Protein AF-A0A2R7KC62-F1 (afdb_monomer_lite)

Structure (mmCIF, N/CA/C/O backbone):
data_AF-A0A2R7KC62-F1
#
_entry.id   AF-A0A2R7KC62-F1
#
loop_
_atom_site.group_PDB
_atom_site.id
_atom_site.type_symbol
_atom_site.label_atom_id
_atom_site.label_alt_id
_atom_site.label_comp_id
_atom_site.label_asym_id
_atom_site.label_entity_id
_atom_site.label_seq_id
_atom_site.pdbx_PDB_ins_code
_atom_site.Cartn_x
_atom_site.Cartn_y
_atom_site.Cartn_z
_atom_site.occupancy
_atom_site.B_iso_or_equiv
_atom_site.auth_seq_id
_atom_site.auth_comp_id
_atom_site.auth_asym_id
_atom_site.auth_atom_id
_atom_site.pdbx_PDB_model_num
ATOM 1 N N . MET A 1 1 ? 16.554 20.434 -36.728 1.00 60.53 1 MET A N 1
ATOM 2 C CA . MET A 1 1 ? 16.253 19.115 -37.327 1.00 60.53 1 MET A CA 1
ATOM 3 C C . MET A 1 1 ? 16.672 18.055 -36.329 1.00 60.53 1 MET A C 1
ATOM 5 O O . MET A 1 1 ? 17.798 18.133 -35.862 1.00 60.53 1 MET A O 1
ATOM 9 N N . VAL A 1 2 ? 15.779 17.131 -35.969 1.00 74.12 2 VAL A N 1
ATOM 10 C CA . VAL A 1 2 ? 16.122 15.954 -35.149 1.00 74.12 2 VAL A CA 1
ATOM 11 C C . VAL A 1 2 ? 16.921 15.000 -36.034 1.00 74.12 2 VAL A C 1
ATOM 13 O O . VAL A 1 2 ? 16.510 14.751 -37.171 1.00 74.12 2 VAL A O 1
ATOM 16 N N . SER A 1 3 ? 18.079 14.525 -35.574 1.00 91.00 3 SER A N 1
ATOM 17 C CA . SER A 1 3 ? 18.859 13.572 -36.364 1.00 91.00 3 SER A CA 1
ATOM 18 C C . SER A 1 3 ? 18.179 12.198 -36.366 1.00 91.00 3 SER A C 1
ATOM 20 O O . SER A 1 3 ? 17.388 11.870 -35.480 1.00 91.00 3 SER A O 1
ATOM 22 N N . LYS A 1 4 ? 18.490 11.353 -37.358 1.00 90.81 4 LYS A N 1
ATOM 23 C CA . LYS A 1 4 ? 18.003 9.961 -37.369 1.00 90.81 4 LYS A CA 1
ATOM 24 C C . LYS A 1 4 ? 18.427 9.198 -36.107 1.00 90.81 4 LYS A C 1
ATOM 26 O O . LYS A 1 4 ? 17.669 8.352 -35.646 1.00 90.81 4 LYS A O 1
ATOM 31 N N . GLN A 1 5 ? 19.599 9.523 -35.559 1.00 91.94 5 GLN A N 1
ATOM 32 C CA . GLN A 1 5 ? 20.114 8.915 -34.336 1.00 91.94 5 GLN A CA 1
ATOM 33 C C . GLN A 1 5 ? 19.285 9.328 -33.116 1.00 91.94 5 GLN A C 1
ATOM 35 O O . GLN A 1 5 ? 18.813 8.464 -32.388 1.00 91.94 5 GLN A O 1
ATOM 40 N N . ASP A 1 6 ? 19.011 10.626 -32.955 1.00 91.69 6 ASP A N 1
ATOM 41 C CA . ASP A 1 6 ? 18.199 11.129 -31.837 1.00 91.69 6 ASP A CA 1
ATOM 42 C C . ASP A 1 6 ? 16.791 10.512 -31.835 1.00 91.69 6 ASP A C 1
ATOM 44 O O . ASP A 1 6 ? 16.238 10.188 -30.782 1.00 91.69 6 ASP A O 1
ATOM 48 N N . LEU A 1 7 ? 16.215 10.328 -33.030 1.00 92.69 7 LEU A N 1
ATOM 49 C CA . LEU A 1 7 ? 14.917 9.680 -33.194 1.00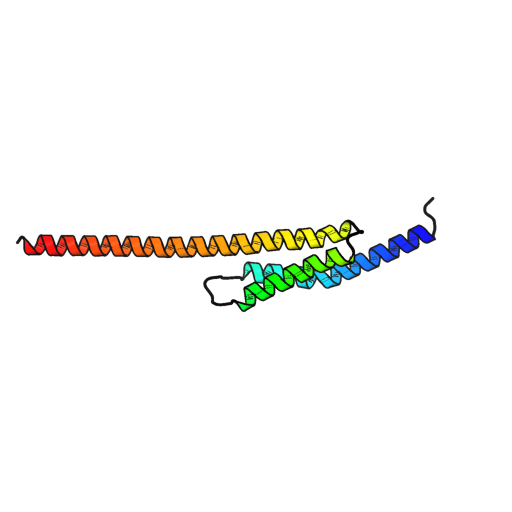 92.69 7 LEU A CA 1
ATOM 50 C C . LEU A 1 7 ? 14.971 8.194 -32.812 1.00 92.69 7 LEU A C 1
ATOM 52 O O . LEU A 1 7 ? 14.074 7.716 -32.118 1.00 92.69 7 LEU A O 1
ATOM 56 N N . ALA A 1 8 ? 16.013 7.470 -33.229 1.00 94.00 8 ALA A N 1
ATOM 57 C CA . ALA A 1 8 ? 16.204 6.067 -32.861 1.00 94.00 8 ALA A CA 1
ATOM 58 C C . ALA A 1 8 ? 16.361 5.899 -31.338 1.00 94.00 8 ALA A C 1
ATOM 60 O O . ALA A 1 8 ? 15.697 5.051 -30.738 1.00 94.00 8 ALA A O 1
ATOM 61 N N . ASP A 1 9 ? 17.145 6.768 -30.697 1.00 93.19 9 ASP A N 1
ATOM 62 C CA . ASP A 1 9 ? 17.352 6.757 -29.246 1.00 93.19 9 ASP A CA 1
ATOM 63 C C . ASP A 1 9 ? 16.061 7.097 -28.483 1.00 93.19 9 ASP A C 1
ATOM 65 O O . ASP A 1 9 ? 15.791 6.566 -27.402 1.00 93.19 9 ASP A O 1
ATOM 69 N N . GLN A 1 10 ? 15.227 7.992 -29.019 1.00 91.94 10 GLN A N 1
ATOM 70 C CA . GLN A 1 10 ? 13.914 8.284 -28.445 1.00 91.94 10 GLN A CA 1
ATOM 71 C C . GLN A 1 10 ? 12.954 7.093 -28.572 1.00 91.94 10 GLN A C 1
ATOM 73 O O . GLN A 1 10 ? 12.275 6.762 -27.599 1.00 91.94 10 GLN A O 1
ATOM 78 N N . LEU A 1 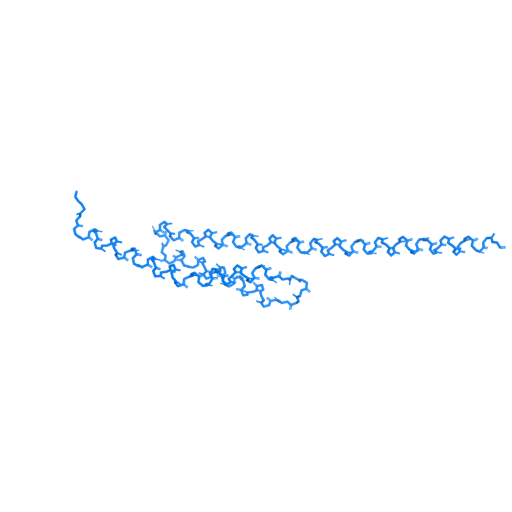11 ? 12.913 6.432 -29.732 1.00 94.56 11 LEU A N 1
ATOM 79 C CA . LEU A 1 11 ? 12.080 5.245 -29.946 1.00 94.56 11 LEU A CA 1
ATOM 80 C C . LEU A 1 11 ? 12.483 4.101 -29.010 1.00 94.56 11 LEU A C 1
ATOM 82 O O . LEU A 1 11 ? 11.614 3.513 -28.370 1.00 94.56 11 LEU A O 1
ATOM 86 N N . SER A 1 12 ? 13.786 3.850 -28.852 1.00 95.12 12 SER A N 1
ATOM 87 C CA . SER A 1 12 ? 14.291 2.842 -27.913 1.00 95.12 12 SER A CA 1
ATOM 88 C C . SER A 1 12 ? 13.884 3.157 -26.472 1.00 95.12 12 SER A C 1
ATOM 90 O O . SER A 1 12 ? 13.351 2.296 -25.780 1.00 95.12 12 SER A O 1
ATOM 92 N N . ARG A 1 13 ? 14.051 4.408 -26.021 1.00 93.19 13 ARG A N 1
ATOM 93 C CA . ARG A 1 13 ? 13.640 4.818 -24.665 1.00 93.19 13 ARG A CA 1
ATOM 94 C C . ARG A 1 13 ? 12.133 4.714 -24.438 1.00 93.19 13 ARG A C 1
ATOM 96 O O . ARG A 1 13 ? 11.702 4.523 -23.301 1.00 93.19 13 ARG A O 1
ATOM 103 N N . ASN A 1 14 ? 11.318 4.906 -25.473 1.00 94.12 14 ASN A N 1
ATOM 104 C CA . ASN A 1 14 ? 9.872 4.717 -25.375 1.00 94.12 14 ASN A CA 1
ATOM 105 C C . ASN A 1 14 ? 9.518 3.237 -25.235 1.00 94.12 14 ASN A C 1
ATOM 107 O O . ASN A 1 14 ? 8.756 2.902 -24.332 1.00 94.12 14 ASN A O 1
ATOM 111 N N . ALA A 1 15 ? 10.129 2.371 -26.046 1.00 96.19 15 ALA A N 1
ATOM 112 C CA . ALA A 1 15 ? 9.921 0.928 -25.974 1.00 96.19 15 ALA A CA 1
ATOM 113 C C . ALA A 1 15 ? 10.295 0.360 -24.592 1.00 96.19 15 ALA A C 1
ATOM 115 O O . ALA A 1 15 ? 9.481 -0.332 -23.983 1.00 96.19 15 ALA A O 1
ATOM 116 N N . ASP A 1 16 ? 11.456 0.741 -24.046 1.00 94.81 16 ASP A N 1
ATOM 117 C CA . ASP A 1 16 ? 11.897 0.335 -22.700 1.00 94.81 16 ASP A CA 1
ATOM 118 C C . ASP A 1 16 ? 10.891 0.745 -21.606 1.00 94.81 16 ASP A C 1
ATOM 120 O O . ASP A 1 16 ? 10.641 0.017 -20.639 1.00 94.81 16 ASP A O 1
ATOM 124 N N . PHE A 1 17 ? 10.322 1.950 -21.726 1.00 95.19 17 PHE A N 1
ATOM 125 C CA . PHE A 1 17 ? 9.337 2.448 -20.769 1.00 95.19 17 PHE A CA 1
ATOM 126 C C . PHE A 1 17 ? 8.004 1.704 -20.885 1.00 95.19 17 PHE A C 1
ATOM 128 O O . PHE A 1 17 ? 7.438 1.317 -19.864 1.00 95.19 17 PHE A O 1
ATOM 135 N N . GLU A 1 18 ? 7.515 1.469 -22.103 1.00 95.88 18 GLU A N 1
ATOM 136 C CA . GLU A 1 18 ? 6.287 0.705 -22.349 1.00 95.88 18 GLU A CA 1
ATOM 137 C C . GLU A 1 18 ? 6.400 -0.736 -21.841 1.00 95.88 18 GLU A C 1
ATOM 139 O O . GLU A 1 18 ? 5.474 -1.245 -21.205 1.00 95.88 18 GLU A O 1
ATOM 144 N N . GLU A 1 19 ? 7.554 -1.369 -22.049 1.00 96.25 19 GLU A N 1
ATOM 145 C CA . GLU A 1 19 ? 7.878 -2.676 -21.483 1.00 96.25 19 GLU A CA 1
ATOM 146 C C . GLU A 1 19 ? 7.851 -2.651 -19.953 1.00 96.25 19 GLU A C 1
ATOM 148 O O . GLU A 1 19 ? 7.147 -3.451 -19.337 1.00 96.25 19 GLU A O 1
ATOM 153 N N . THR A 1 20 ? 8.508 -1.671 -19.329 1.00 95.50 20 THR A N 1
ATOM 154 C CA . THR A 1 20 ? 8.477 -1.549 -17.865 1.00 95.50 20 THR A CA 1
ATOM 155 C C . THR A 1 20 ? 7.051 -1.359 -17.343 1.00 95.50 20 THR A C 1
ATOM 157 O O . THR A 1 20 ? 6.675 -1.957 -16.335 1.00 95.50 20 THR A O 1
ATOM 160 N N . ILE A 1 21 ? 6.228 -0.543 -18.009 1.00 95.19 21 ILE A N 1
ATOM 161 C CA . ILE A 1 21 ? 4.826 -0.339 -17.623 1.00 95.19 21 ILE A CA 1
ATOM 162 C C . ILE A 1 21 ? 4.047 -1.652 -17.700 1.00 95.19 21 ILE A C 1
ATOM 164 O O . ILE A 1 21 ? 3.320 -1.984 -16.761 1.00 95.19 21 ILE A O 1
ATOM 168 N N . ARG A 1 22 ? 4.209 -2.407 -18.789 1.00 96.62 22 ARG A N 1
ATOM 169 C CA . ARG A 1 22 ? 3.567 -3.712 -18.974 1.00 96.62 22 ARG A CA 1
ATOM 170 C C . ARG A 1 22 ? 3.949 -4.688 -17.860 1.00 96.62 22 ARG A C 1
ATOM 172 O O . ARG A 1 22 ? 3.065 -5.353 -17.325 1.00 96.62 22 ARG A O 1
ATOM 179 N N . ASP A 1 23 ? 5.219 -4.716 -17.473 1.00 94.75 23 ASP A N 1
ATOM 180 C CA . ASP A 1 23 ? 5.735 -5.644 -16.464 1.00 94.75 23 ASP A CA 1
ATOM 181 C C . ASP A 1 23 ? 5.340 -5.247 -15.034 1.00 94.75 23 ASP A C 1
ATOM 183 O O . ASP A 1 23 ? 5.086 -6.102 -14.185 1.00 94.75 23 ASP A O 1
ATOM 187 N N . GLN A 1 24 ? 5.270 -3.946 -14.742 1.00 95.25 24 GLN A N 1
ATOM 188 C CA . GLN A 1 24 ? 4.955 -3.446 -13.400 1.00 95.25 24 GLN A CA 1
ATOM 189 C C . GLN A 1 24 ? 3.454 -3.336 -13.124 1.00 95.25 24 GLN A C 1
ATOM 191 O O . GLN A 1 24 ? 3.042 -3.419 -11.965 1.00 95.25 24 GLN A O 1
ATOM 196 N N . ARG A 1 25 ? 2.617 -3.173 -14.157 1.00 95.50 25 ARG A N 1
ATOM 197 C CA . ARG A 1 25 ? 1.164 -3.001 -14.001 1.00 95.50 25 ARG A CA 1
ATOM 198 C C . ARG A 1 25 ? 0.502 -4.113 -13.165 1.00 95.50 25 ARG A C 1
ATOM 200 O O . ARG A 1 25 ? -0.241 -3.757 -12.251 1.00 95.50 25 ARG A O 1
ATOM 207 N N . PRO A 1 26 ? 0.785 -5.417 -13.370 1.00 96.81 26 PRO A N 1
ATOM 208 C CA . PRO A 1 26 ? 0.210 -6.474 -12.536 1.00 96.81 26 PRO A CA 1
ATOM 209 C C . PRO A 1 26 ? 0.548 -6.327 -11.049 1.00 96.81 26 PRO A C 1
ATOM 211 O O . PRO A 1 26 ? -0.318 -6.549 -10.205 1.00 96.81 26 PRO A O 1
ATOM 214 N N . THR A 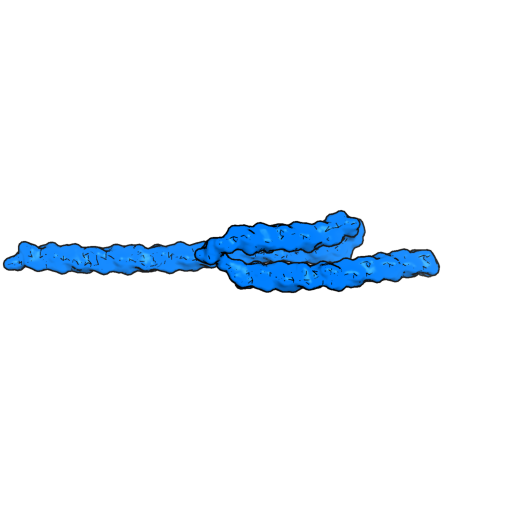1 27 ? 1.784 -5.929 -10.729 1.00 96.44 27 THR A N 1
ATOM 215 C CA . THR A 1 27 ? 2.240 -5.693 -9.350 1.00 96.44 27 THR A CA 1
ATOM 216 C C . THR A 1 27 ? 1.517 -4.505 -8.725 1.00 96.44 27 THR A C 1
ATOM 218 O O . THR A 1 27 ? 1.098 -4.580 -7.574 1.00 96.44 27 THR A O 1
ATOM 221 N N . ILE A 1 28 ? 1.323 -3.418 -9.475 1.00 96.88 28 ILE A N 1
ATOM 222 C CA . ILE A 1 28 ? 0.566 -2.245 -9.015 1.00 96.88 28 ILE A CA 1
ATOM 223 C C . ILE A 1 28 ? -0.885 -2.647 -8.699 1.00 96.88 28 ILE A C 1
ATOM 225 O O . ILE A 1 28 ? -1.362 -2.430 -7.583 1.00 96.88 28 ILE A O 1
ATOM 229 N N . ASP A 1 29 ? -1.562 -3.315 -9.636 1.00 97.00 29 ASP A N 1
ATOM 230 C CA . ASP A 1 29 ? -2.964 -3.716 -9.479 1.00 97.00 29 ASP A CA 1
ATOM 231 C C . ASP A 1 29 ? -3.164 -4.716 -8.327 1.00 97.00 29 ASP A C 1
ATOM 233 O O . ASP A 1 29 ? -4.154 -4.647 -7.587 1.00 97.00 29 ASP A O 1
ATOM 237 N N . SER A 1 30 ? -2.242 -5.669 -8.165 1.00 96.50 30 SER A N 1
ATOM 238 C CA . SER A 1 30 ? -2.305 -6.660 -7.089 1.00 96.50 30 SER A CA 1
ATOM 239 C C . SER A 1 30 ? -2.020 -6.035 -5.722 1.00 96.50 30 SER A C 1
ATOM 241 O O . SER A 1 30 ? -2.763 -6.316 -4.779 1.00 96.50 30 SER A O 1
ATOM 243 N N . THR A 1 31 ? -1.042 -5.127 -5.629 1.00 97.12 31 THR A N 1
ATOM 244 C CA . THR A 1 31 ? -0.715 -4.390 -4.395 1.00 97.12 31 THR A CA 1
ATOM 245 C C . THR A 1 31 ? -1.922 -3.597 -3.905 1.00 97.12 31 THR A C 1
ATOM 247 O O . THR A 1 31 ? -2.293 -3.691 -2.735 1.00 97.12 31 THR A O 1
ATOM 250 N N . TYR A 1 32 ? -2.607 -2.881 -4.803 1.00 97.31 32 TYR A N 1
ATOM 251 C CA . TYR A 1 32 ? -3.838 -2.171 -4.454 1.00 97.31 32 TYR A CA 1
ATOM 252 C C . TYR A 1 32 ? -4.903 -3.120 -3.886 1.00 97.31 32 TYR A C 1
ATOM 254 O O . TYR A 1 32 ? -5.468 -2.869 -2.821 1.00 97.31 32 TYR A O 1
ATOM 262 N N . LYS A 1 33 ? -5.153 -4.256 -4.552 1.00 95.56 33 LYS A N 1
ATOM 263 C CA . LYS A 1 33 ? -6.129 -5.253 -4.078 1.00 95.56 33 LYS A CA 1
ATOM 264 C C . LYS A 1 33 ? -5.758 -5.822 -2.707 1.00 95.56 33 LYS A C 1
ATOM 266 O O . LYS A 1 33 ? -6.653 -6.023 -1.885 1.00 95.56 33 LYS A O 1
ATOM 271 N N . GLN A 1 34 ? -4.474 -6.072 -2.453 1.00 93.62 34 GLN A N 1
ATOM 272 C CA . GLN A 1 34 ? -3.983 -6.534 -1.153 1.00 93.62 34 GLN A CA 1
ATOM 273 C C . GLN A 1 34 ? -4.229 -5.486 -0.063 1.00 93.62 34 GLN A C 1
ATOM 275 O O . GLN A 1 34 ? -4.818 -5.817 0.963 1.00 93.62 34 GLN A O 1
ATOM 280 N N . ILE A 1 35 ? -3.892 -4.216 -0.312 1.00 95.19 35 ILE A N 1
ATOM 281 C CA . ILE A 1 35 ? -4.143 -3.104 0.622 1.00 95.19 35 ILE A CA 1
ATOM 282 C C . ILE A 1 35 ? -5.639 -2.953 0.926 1.00 95.19 35 ILE A C 1
ATOM 284 O O . ILE A 1 35 ? -6.044 -2.764 2.076 1.00 95.19 35 ILE A O 1
ATOM 288 N N . MET A 1 36 ? -6.495 -3.073 -0.088 1.00 93.62 36 MET A N 1
ATOM 289 C CA . MET A 1 36 ? -7.941 -2.959 0.109 1.00 93.62 36 MET A CA 1
ATOM 290 C C . MET A 1 36 ? -8.509 -4.103 0.954 1.00 93.62 36 MET A C 1
ATOM 292 O O . MET A 1 36 ? -9.424 -3.874 1.749 1.00 93.62 36 MET A O 1
ATOM 296 N N . ARG A 1 37 ? -7.950 -5.309 0.829 1.00 89.31 37 ARG A N 1
ATOM 297 C CA . ARG A 1 37 ? -8.351 -6.496 1.600 1.00 89.31 37 ARG A CA 1
ATOM 298 C C . ARG A 1 37 ? -7.675 -6.600 2.965 1.00 89.31 37 ARG A C 1
ATOM 300 O O . ARG A 1 37 ? -8.130 -7.394 3.782 1.00 89.31 37 ARG A O 1
ATOM 307 N N . PHE A 1 38 ? -6.629 -5.816 3.216 1.00 88.62 38 PHE A 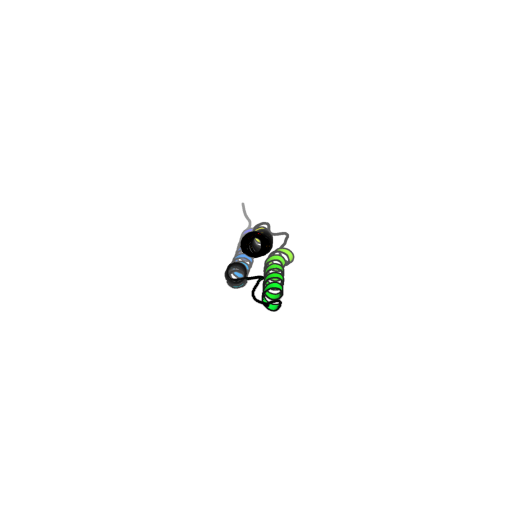N 1
ATOM 308 C CA . PHE A 1 38 ? -5.876 -5.857 4.462 1.00 88.62 38 PHE A CA 1
ATOM 309 C C . PHE A 1 38 ? -6.784 -5.603 5.668 1.00 88.62 38 PHE A C 1
ATOM 311 O O . PHE A 1 38 ? -7.560 -4.641 5.699 1.00 88.62 38 PHE A O 1
ATOM 318 N N . ASP A 1 39 ? -6.685 -6.475 6.667 1.00 83.94 39 ASP A N 1
ATOM 319 C CA . ASP A 1 39 ? -7.385 -6.369 7.938 1.00 83.94 39 ASP A CA 1
ATOM 320 C C . ASP A 1 39 ? -6.401 -6.610 9.089 1.00 83.94 39 ASP A C 1
ATOM 322 O O . ASP A 1 39 ? -5.891 -7.723 9.196 1.00 83.94 39 ASP A O 1
ATOM 326 N N . PRO A 1 40 ? -6.120 -5.603 9.938 1.00 79.25 40 PRO A N 1
ATOM 327 C CA . PRO A 1 40 ? -5.201 -5.763 11.057 1.00 79.25 40 PRO A CA 1
ATOM 328 C C . PRO A 1 40 ? -5.778 -6.631 12.185 1.00 79.25 40 PRO A C 1
ATOM 330 O O . PRO A 1 40 ? -5.016 -7.120 13.013 1.00 79.25 40 PRO A O 1
ATOM 333 N N . GLY A 1 41 ? -7.102 -6.829 12.235 1.00 74.19 41 GLY A N 1
ATOM 334 C CA . GLY A 1 41 ? -7.757 -7.695 13.218 1.00 74.19 41 GLY A CA 1
ATOM 335 C C . GLY A 1 41 ? -7.648 -9.183 12.878 1.00 74.19 41 GLY A C 1
ATOM 336 O O . GLY A 1 41 ? -7.791 -10.031 13.757 1.00 74.19 41 GLY A O 1
ATOM 337 N N . VAL A 1 42 ? -7.360 -9.513 11.615 1.00 73.12 42 VAL A N 1
ATOM 338 C CA . VAL A 1 42 ? -7.025 -10.872 11.187 1.00 73.12 42 VAL A CA 1
ATOM 339 C C . VAL A 1 42 ? -5.508 -11.004 11.258 1.00 73.12 42 VAL A C 1
ATOM 341 O O . VAL A 1 42 ? -4.788 -10.198 10.679 1.00 73.12 42 VAL A O 1
ATOM 344 N N . GLN A 1 43 ? -5.013 -12.003 11.987 1.00 59.81 43 GLN A N 1
ATOM 345 C CA . GLN A 1 43 ? -3.597 -12.205 12.314 1.00 59.81 43 GLN A CA 1
ATOM 346 C C . GLN A 1 43 ? -2.757 -12.600 11.080 1.00 59.81 43 GLN A C 1
ATOM 348 O O . GLN A 1 43 ? -2.234 -13.705 10.975 1.00 59.81 43 GLN A O 1
ATOM 353 N N . ALA A 1 44 ? -2.640 -11.694 10.114 1.00 64.62 44 ALA A N 1
ATOM 354 C CA . ALA A 1 44 ? -2.006 -11.913 8.827 1.00 64.62 44 ALA A CA 1
ATOM 355 C C . ALA A 1 44 ? -0.734 -11.065 8.713 1.00 64.62 44 ALA A C 1
ATOM 357 O O . ALA A 1 44 ? -0.596 -10.234 7.817 1.00 64.62 44 ALA A O 1
ATOM 358 N N . VAL A 1 45 ? 0.216 -11.298 9.625 1.00 70.12 45 VAL A N 1
ATOM 359 C CA . VAL A 1 45 ? 1.548 -10.656 9.627 1.00 70.12 45 VAL A CA 1
ATOM 360 C C . VAL A 1 45 ? 2.237 -10.793 8.258 1.00 70.12 45 VAL A C 1
ATOM 362 O O . VAL A 1 45 ? 2.918 -9.876 7.802 1.00 70.12 45 VAL A O 1
ATOM 365 N N . PHE A 1 46 ? 1.988 -11.904 7.556 1.00 79.94 46 PHE A N 1
ATOM 366 C CA . PHE A 1 46 ? 2.484 -12.153 6.201 1.00 79.94 46 PHE A CA 1
ATOM 367 C C . PHE A 1 46 ? 1.952 -11.149 5.167 1.00 79.94 46 PHE A C 1
ATOM 369 O O . PHE A 1 46 ? 2.727 -10.667 4.349 1.00 79.94 46 PHE A O 1
ATOM 376 N N . LEU A 1 47 ? 0.677 -10.746 5.249 1.00 84.94 47 LEU A N 1
ATOM 377 C CA . LEU A 1 47 ? 0.085 -9.807 4.288 1.00 84.94 47 LEU A CA 1
ATOM 378 C C . LEU A 1 47 ? 0.684 -8.404 4.404 1.00 84.94 47 LEU A C 1
ATOM 380 O O . LEU A 1 47 ? 0.875 -7.736 3.392 1.00 84.94 47 LEU A O 1
ATOM 384 N N . GLU A 1 48 ? 1.009 -7.951 5.618 1.00 89.50 48 GLU A N 1
ATOM 385 C CA . GLU A 1 48 ? 1.705 -6.671 5.798 1.00 89.50 48 GLU A CA 1
ATOM 386 C C . GLU A 1 48 ? 3.107 -6.717 5.181 1.00 89.50 48 GLU A C 1
ATOM 388 O O . GLU A 1 48 ? 3.515 -5.771 4.501 1.00 89.50 48 GLU A O 1
ATOM 393 N N . SER A 1 49 ? 3.838 -7.818 5.381 1.00 91.12 49 SER A N 1
ATOM 394 C CA . SER A 1 49 ? 5.155 -7.976 4.766 1.00 91.12 49 SER A CA 1
ATOM 395 C C . SER A 1 49 ? 5.067 -8.029 3.240 1.00 91.12 49 SER A C 1
ATOM 397 O O . SER A 1 49 ? 5.875 -7.387 2.571 1.00 91.12 49 SER A O 1
ATOM 399 N N . ASP A 1 50 ? 4.087 -8.742 2.686 1.00 92.25 50 ASP A N 1
ATOM 400 C CA . ASP A 1 50 ? 3.879 -8.861 1.240 1.00 92.25 50 ASP A CA 1
ATOM 401 C C . ASP A 1 50 ? 3.546 -7.513 0.594 1.00 92.25 50 ASP A C 1
ATOM 403 O O . ASP A 1 50 ? 4.100 -7.169 -0.455 1.00 92.25 50 ASP A O 1
ATOM 407 N N . ILE A 1 51 ? 2.698 -6.711 1.246 1.00 94.88 51 ILE A N 1
ATOM 408 C CA . ILE A 1 51 ? 2.387 -5.349 0.800 1.00 94.88 51 ILE A CA 1
ATOM 409 C C . ILE A 1 51 ? 3.662 -4.501 0.799 1.00 94.88 51 ILE A C 1
ATOM 411 O O . ILE A 1 51 ? 3.980 -3.883 -0.217 1.00 94.88 51 ILE A O 1
ATOM 415 N N . LYS A 1 52 ? 4.441 -4.504 1.889 1.00 94.94 52 LYS A N 1
ATOM 416 C CA . LYS A 1 52 ? 5.698 -3.734 1.976 1.00 94.94 52 LYS A CA 1
ATOM 417 C C . LYS A 1 52 ? 6.712 -4.154 0.912 1.00 94.94 52 LYS A C 1
ATOM 419 O O . LYS A 1 52 ? 7.333 -3.292 0.287 1.00 94.94 52 LYS A O 1
ATOM 424 N N . ASN A 1 53 ? 6.843 -5.455 0.662 1.00 95.81 53 ASN A N 1
ATOM 425 C CA . ASN A 1 53 ? 7.712 -5.987 -0.386 1.00 95.81 53 ASN A CA 1
ATOM 426 C C . ASN A 1 53 ? 7.255 -5.522 -1.777 1.00 95.81 53 ASN A C 1
ATOM 428 O O . ASN A 1 53 ? 8.073 -5.071 -2.582 1.00 95.81 53 ASN A O 1
ATOM 432 N N . SER A 1 54 ? 5.948 -5.557 -2.041 1.00 96.38 54 SER A N 1
ATOM 433 C CA . SER A 1 54 ? 5.377 -5.116 -3.318 1.00 96.38 54 SER A CA 1
ATOM 434 C C . SER A 1 54 ? 5.554 -3.609 -3.537 1.00 96.38 54 SER A C 1
ATOM 436 O O . SER A 1 54 ? 5.976 -3.189 -4.614 1.00 96.38 54 SER A O 1
ATOM 438 N N . LEU A 1 55 ? 5.360 -2.788 -2.497 1.00 97.19 55 LEU A N 1
ATOM 439 C CA . LEU A 1 55 ? 5.651 -1.348 -2.528 1.00 97.19 55 LEU A CA 1
ATOM 440 C C . LEU A 1 55 ? 7.128 -1.060 -2.825 1.00 97.19 55 LEU A C 1
ATOM 442 O O . LEU A 1 55 ? 7.433 -0.142 -3.593 1.00 97.19 55 LEU A O 1
ATOM 446 N N . GLY A 1 56 ? 8.034 -1.852 -2.242 1.00 96.62 56 GLY A N 1
ATOM 447 C CA . GLY A 1 56 ? 9.468 -1.797 -2.518 1.00 96.62 56 GLY A CA 1
ATOM 448 C C . GLY A 1 56 ? 9.792 -2.137 -3.973 1.00 96.62 56 GLY A C 1
ATOM 449 O O . GLY A 1 56 ? 10.558 -1.416 -4.610 1.00 96.62 56 GLY A O 1
ATOM 450 N N . SER A 1 57 ? 9.157 -3.175 -4.522 1.00 95.50 57 SER A N 1
ATOM 451 C CA . SER A 1 57 ? 9.297 -3.572 -5.930 1.00 95.50 57 SER A CA 1
ATOM 452 C C . SER A 1 57 ? 8.845 -2.464 -6.889 1.00 95.50 57 SER A C 1
ATOM 454 O O . SER A 1 57 ? 9.601 -2.072 -7.780 1.00 95.50 57 SER A O 1
ATOM 456 N N . ILE A 1 58 ? 7.671 -1.867 -6.641 1.00 96.19 58 ILE A N 1
ATOM 457 C CA . ILE A 1 58 ? 7.154 -0.738 -7.431 1.00 96.19 58 ILE A CA 1
ATOM 458 C C . ILE A 1 58 ? 8.140 0.439 -7.374 1.00 96.19 58 ILE A C 1
ATOM 460 O O . ILE A 1 58 ? 8.515 0.995 -8.404 1.00 96.19 58 ILE A O 1
ATOM 464 N N . LYS A 1 59 ? 8.643 0.796 -6.185 1.00 96.38 59 LYS A N 1
ATOM 465 C CA . LYS A 1 59 ? 9.638 1.872 -6.034 1.00 96.38 59 LYS A CA 1
ATOM 466 C C . LYS A 1 59 ? 10.953 1.565 -6.759 1.00 96.38 59 LYS A C 1
ATOM 468 O O . LYS A 1 59 ? 11.572 2.475 -7.314 1.00 96.38 59 LYS A O 1
ATOM 473 N N . ALA A 1 60 ? 11.382 0.305 -6.777 1.00 95.00 60 ALA A N 1
ATOM 474 C CA . ALA A 1 60 ? 12.610 -0.115 -7.444 1.00 95.00 60 ALA A CA 1
ATOM 475 C C . ALA A 1 60 ? 12.546 0.078 -8.970 1.00 95.00 60 ALA A C 1
ATOM 477 O O . ALA A 1 60 ? 13.575 0.373 -9.581 1.00 95.00 60 ALA A O 1
ATOM 478 N N . ALA A 1 61 ? 11.356 -0.007 -9.581 1.00 92.44 61 ALA A N 1
ATOM 479 C CA . ALA A 1 61 ? 11.171 0.298 -11.002 1.00 92.44 61 ALA A CA 1
ATOM 480 C C . ALA A 1 61 ? 11.602 1.736 -11.343 1.00 92.44 61 ALA A C 1
ATOM 482 O O . ALA A 1 61 ? 12.252 1.953 -12.363 1.00 92.44 61 ALA A O 1
ATOM 483 N N . TYR A 1 62 ? 11.344 2.704 -10.453 1.00 91.88 62 TYR A N 1
ATOM 484 C CA . TYR A 1 62 ? 11.868 4.066 -10.592 1.00 91.88 62 TYR A CA 1
ATOM 485 C C . TYR A 1 62 ? 13.391 4.129 -10.433 1.00 91.88 62 TYR A C 1
ATOM 487 O O . TYR A 1 62 ? 14.075 4.729 -11.260 1.00 91.88 62 TYR A O 1
ATOM 495 N N . GLN A 1 63 ? 13.941 3.502 -9.388 1.00 87.88 63 GLN A N 1
ATOM 496 C CA . GLN A 1 63 ? 15.364 3.627 -9.041 1.00 87.88 63 GLN A CA 1
ATOM 497 C C . GLN A 1 63 ? 16.302 3.178 -10.170 1.00 87.88 63 GLN A C 1
ATOM 499 O O . GLN A 1 63 ? 17.356 3.779 -10.360 1.00 87.88 63 GLN A O 1
ATOM 504 N N . ARG A 1 64 ? 15.905 2.171 -10.958 1.00 87.81 64 ARG A N 1
ATOM 505 C CA . ARG A 1 64 ? 16.699 1.657 -12.090 1.00 87.81 64 ARG A CA 1
ATOM 506 C C . ARG A 1 64 ? 16.818 2.639 -13.261 1.00 87.81 64 ARG A C 1
ATOM 508 O O . ARG A 1 64 ? 17.750 2.522 -14.050 1.00 87.81 64 ARG A O 1
ATOM 515 N N . ARG A 1 65 ? 15.883 3.586 -13.397 1.00 90.50 65 ARG A N 1
ATOM 516 C CA . ARG A 1 65 ? 15.788 4.528 -14.528 1.00 90.50 65 ARG A CA 1
ATOM 517 C C . ARG A 1 65 ? 15.458 5.953 -14.059 1.00 90.50 65 ARG A C 1
ATOM 519 O O . ARG A 1 65 ? 14.748 6.687 -14.735 1.00 90.50 65 ARG A O 1
ATOM 526 N N . ALA A 1 66 ? 15.994 6.362 -12.907 1.00 87.44 66 ALA A N 1
ATOM 527 C CA . ALA A 1 66 ? 15.632 7.617 -12.235 1.00 87.44 66 ALA A CA 1
ATOM 528 C C . ALA A 1 66 ? 15.918 8.899 -13.049 1.00 87.44 66 ALA A C 1
ATOM 530 O O . ALA A 1 66 ? 15.344 9.948 -12.759 1.00 87.44 66 ALA A O 1
ATOM 531 N N . SER A 1 67 ? 16.787 8.825 -14.062 1.00 89.25 67 SER A N 1
ATOM 532 C CA . SER A 1 67 ? 17.059 9.923 -14.996 1.00 89.25 67 SER A CA 1
ATOM 533 C C . SER A 1 67 ? 15.906 10.196 -15.969 1.00 89.25 67 SER A C 1
ATOM 535 O O . SER A 1 67 ? 15.795 11.310 -16.479 1.00 89.25 67 SER A O 1
ATOM 537 N N . ASP A 1 68 ? 15.032 9.217 -16.215 1.00 93.12 68 ASP A N 1
ATOM 538 C CA . ASP A 1 68 ? 13.831 9.385 -17.025 1.00 93.12 68 ASP A CA 1
ATOM 539 C C . ASP A 1 68 ? 12.654 9.797 -16.133 1.00 93.12 68 ASP A C 1
ATOM 541 O O . ASP A 1 68 ? 12.150 9.032 -15.306 1.00 93.12 68 ASP A O 1
ATOM 545 N N . GLN A 1 69 ? 12.184 11.032 -16.319 1.00 93.44 69 GLN A N 1
ATOM 546 C CA . GLN A 1 69 ? 11.125 11.615 -15.500 1.00 93.44 69 GLN A CA 1
ATOM 547 C C . GLN A 1 69 ? 9.821 10.806 -15.528 1.00 93.44 69 GLN A C 1
ATOM 549 O O . GLN A 1 69 ? 9.077 10.842 -14.547 1.00 93.44 69 GLN A O 1
ATOM 554 N N . ARG A 1 70 ? 9.542 10.049 -16.595 1.00 94.75 70 ARG A N 1
ATOM 555 C CA . ARG A 1 70 ? 8.319 9.237 -16.704 1.00 94.75 70 ARG A CA 1
ATOM 556 C C . ARG A 1 70 ? 8.264 8.151 -15.635 1.00 94.75 70 ARG A C 1
ATOM 558 O O . ARG A 1 70 ? 7.199 7.879 -15.084 1.00 94.75 70 ARG A O 1
ATOM 565 N N . TYR A 1 71 ? 9.417 7.604 -15.254 1.00 96.12 71 TYR A N 1
ATOM 566 C CA . TYR A 1 71 ? 9.515 6.581 -14.216 1.00 96.12 71 TYR A CA 1
ATOM 567 C C . TYR A 1 71 ? 9.154 7.112 -12.821 1.00 96.12 71 TYR A C 1
ATOM 569 O O . TYR A 1 71 ? 8.896 6.311 -11.920 1.00 96.12 71 TYR A O 1
ATOM 577 N N . LYS A 1 72 ? 9.055 8.440 -12.619 1.00 96.12 72 LYS A N 1
ATOM 578 C CA . LYS A 1 72 ? 8.537 9.014 -11.362 1.00 96.12 72 LYS A CA 1
ATOM 579 C C . LYS A 1 72 ? 7.127 8.528 -11.031 1.00 96.12 72 LYS A C 1
ATOM 581 O O . LYS A 1 72 ? 6.787 8.492 -9.852 1.00 96.12 72 LYS A O 1
ATOM 586 N N . THR A 1 73 ? 6.340 8.103 -12.025 1.00 95.44 73 THR A N 1
ATOM 587 C CA . THR A 1 73 ? 5.013 7.515 -11.791 1.00 95.44 73 THR A CA 1
ATOM 588 C C . THR A 1 73 ? 5.073 6.316 -10.838 1.00 95.44 73 THR A C 1
ATOM 590 O O . THR A 1 73 ? 4.226 6.196 -9.959 1.00 95.44 73 THR A O 1
ATOM 593 N N . PHE A 1 74 ? 6.125 5.491 -10.911 1.00 97.06 74 PHE A N 1
ATOM 594 C CA . PHE A 1 74 ? 6.301 4.346 -10.017 1.00 97.06 74 PHE A CA 1
ATOM 595 C C . PHE A 1 74 ? 6.625 4.775 -8.584 1.00 97.06 74 PHE A C 1
ATOM 597 O O . PHE A 1 74 ? 6.090 4.216 -7.628 1.00 97.06 74 PHE A O 1
ATOM 604 N N . LEU A 1 75 ? 7.458 5.809 -8.417 1.00 96.56 75 LEU A N 1
ATOM 605 C CA . LEU A 1 75 ? 7.731 6.381 -7.099 1.00 96.56 75 LEU A CA 1
ATOM 606 C C . LEU A 1 75 ? 6.449 6.944 -6.472 1.00 96.56 75 LEU A C 1
ATOM 608 O O . LEU A 1 75 ? 6.154 6.643 -5.319 1.00 96.56 75 LEU A O 1
ATOM 612 N N . GLN A 1 76 ? 5.681 7.712 -7.246 1.00 97.12 76 GLN A N 1
ATOM 613 C CA . GLN A 1 76 ? 4.424 8.309 -6.795 1.00 97.12 76 GLN A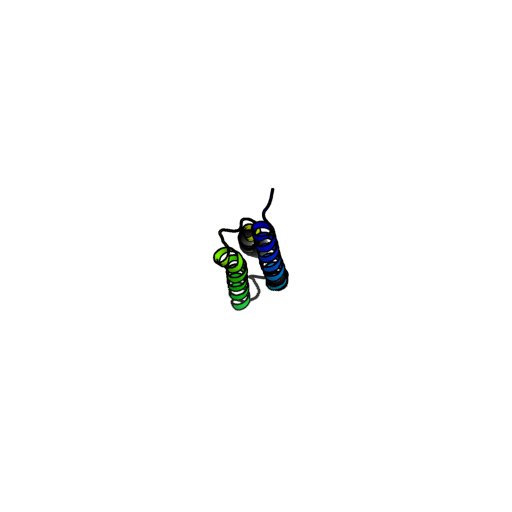 CA 1
ATOM 614 C C . GLN A 1 76 ? 3.370 7.246 -6.470 1.00 97.12 76 GLN A C 1
ATOM 616 O O . GLN A 1 76 ? 2.704 7.353 -5.447 1.00 97.12 76 GLN A O 1
ATOM 621 N N . ALA A 1 77 ? 3.251 6.193 -7.285 1.00 97.31 77 ALA A N 1
ATOM 622 C CA . ALA A 1 77 ? 2.352 5.074 -7.016 1.00 97.31 77 ALA A CA 1
ATOM 623 C C . ALA A 1 77 ? 2.727 4.345 -5.716 1.00 97.31 77 ALA A C 1
ATOM 625 O O . ALA A 1 77 ? 1.859 4.079 -4.888 1.00 97.31 77 ALA A O 1
ATOM 626 N N . SER A 1 78 ? 4.020 4.076 -5.502 1.00 97.88 78 SER A N 1
ATOM 627 C CA . SER A 1 78 ? 4.518 3.465 -4.263 1.00 97.88 78 SER A CA 1
ATOM 628 C C . SER A 1 78 ? 4.223 4.336 -3.035 1.00 97.88 78 SER A C 1
ATOM 630 O O . SER A 1 78 ? 3.751 3.821 -2.026 1.00 97.88 78 SER A O 1
ATOM 632 N N . GLN A 1 79 ? 4.432 5.655 -3.126 1.00 97.88 79 GLN A N 1
ATOM 633 C CA . GLN A 1 79 ? 4.115 6.596 -2.044 1.00 97.88 79 GLN A CA 1
ATOM 634 C C . GLN A 1 79 ? 2.613 6.636 -1.745 1.00 97.88 79 GLN A C 1
ATOM 636 O O . GLN A 1 79 ? 2.216 6.414 -0.606 1.00 97.88 79 GLN A O 1
ATOM 641 N N . LEU A 1 80 ? 1.776 6.809 -2.772 1.00 98.25 80 LEU A N 1
ATOM 642 C CA . LEU A 1 80 ? 0.321 6.836 -2.621 1.00 98.25 80 LEU A CA 1
ATOM 643 C C . LEU A 1 80 ? -0.212 5.550 -1.975 1.00 98.25 80 LEU A C 1
ATOM 645 O O . LEU A 1 80 ? -1.079 5.595 -1.107 1.00 98.25 80 LEU A O 1
ATOM 649 N N . TYR A 1 81 ? 0.290 4.391 -2.400 1.00 98.19 81 TYR A N 1
ATOM 650 C CA . TYR A 1 81 ? -0.138 3.112 -1.840 1.00 98.19 81 TYR A CA 1
ATOM 651 C C . TYR A 1 81 ? 0.397 2.878 -0.428 1.00 98.19 81 TYR A C 1
ATOM 653 O O . TYR A 1 81 ? -0.289 2.251 0.377 1.00 98.19 81 TYR A O 1
ATOM 661 N N . ASN A 1 82 ? 1.583 3.392 -0.105 1.00 98.00 82 ASN A N 1
ATOM 662 C CA . ASN A 1 82 ? 2.103 3.375 1.256 1.00 98.00 82 ASN A CA 1
ATOM 663 C C . ASN A 1 82 ? 1.198 4.174 2.203 1.00 98.00 82 ASN A C 1
ATOM 665 O O . ASN A 1 82 ? 0.812 3.658 3.250 1.00 98.00 82 ASN A O 1
ATOM 669 N N . ASP A 1 83 ? 0.817 5.387 1.806 1.00 98.25 83 ASP A N 1
ATOM 670 C CA . ASP A 1 83 ? -0.070 6.242 2.599 1.00 98.25 83 ASP A CA 1
ATOM 671 C C . ASP A 1 83 ? -1.443 5.575 2.763 1.00 98.25 83 ASP A C 1
ATOM 673 O O . ASP A 1 83 ? -1.901 5.357 3.884 1.00 98.25 83 ASP A O 1
ATOM 677 N N . LEU A 1 84 ? -2.028 5.086 1.661 1.00 97.38 84 LEU A N 1
ATOM 678 C CA . LEU A 1 84 ? -3.284 4.333 1.685 1.00 97.38 84 LEU A CA 1
ATOM 679 C C . LEU A 1 84 ? -3.229 3.117 2.625 1.00 97.38 84 LEU A C 1
ATOM 681 O O . LEU A 1 84 ? -4.210 2.818 3.308 1.00 97.38 84 LEU A O 1
ATOM 685 N N . PHE A 1 85 ? -2.114 2.383 2.645 1.00 96.00 85 PHE A N 1
ATOM 686 C CA . PHE A 1 85 ? -1.946 1.222 3.515 1.00 96.00 85 PHE A CA 1
ATOM 687 C C . PHE A 1 85 ? -1.987 1.610 4.997 1.00 96.00 85 PHE A C 1
ATOM 689 O O . PHE A 1 85 ? -2.750 1.013 5.764 1.00 96.00 85 PHE A O 1
ATOM 696 N N . TYR A 1 86 ? -1.205 2.615 5.396 1.00 95.06 86 TYR A N 1
ATOM 697 C CA . TYR A 1 86 ? -1.153 3.053 6.789 1.00 95.06 86 TYR A CA 1
ATOM 698 C C . TYR A 1 86 ? -2.456 3.712 7.240 1.00 95.06 86 TYR A C 1
ATOM 700 O O . TYR A 1 86 ? -2.947 3.365 8.314 1.00 95.06 86 TYR A O 1
ATOM 708 N N . ASP A 1 87 ? -3.066 4.550 6.402 1.00 95.75 87 ASP A N 1
ATOM 709 C CA . ASP A 1 87 ? -4.353 5.183 6.697 1.00 95.75 87 ASP A CA 1
ATOM 710 C C . ASP A 1 87 ? -5.440 4.137 6.940 1.00 95.75 87 ASP A C 1
ATOM 712 O O . ASP A 1 87 ? -6.187 4.197 7.916 1.00 95.75 87 ASP A O 1
ATOM 716 N N . ARG A 1 88 ? -5.520 3.114 6.081 1.00 93.06 88 ARG A N 1
ATOM 717 C CA . ARG A 1 88 ? -6.501 2.033 6.250 1.00 93.06 88 ARG A CA 1
ATOM 718 C C . ARG A 1 88 ? -6.251 1.219 7.511 1.00 93.06 88 ARG A C 1
ATOM 720 O O . ARG A 1 88 ? -7.217 0.846 8.179 1.00 93.06 88 ARG A O 1
ATOM 727 N N . ARG A 1 89 ? -4.987 0.921 7.824 1.00 91.75 89 ARG A N 1
ATOM 728 C CA . ARG A 1 89 ? -4.618 0.203 9.050 1.00 91.75 89 ARG A CA 1
ATOM 729 C C . ARG A 1 89 ? -5.072 0.981 10.282 1.00 91.75 89 ARG A C 1
ATOM 731 O O . ARG A 1 89 ? -5.721 0.404 11.150 1.00 91.75 89 ARG A O 1
ATOM 738 N N . GLU A 1 90 ? -4.777 2.274 10.309 1.00 92.88 90 GLU A N 1
ATOM 739 C CA . GLU A 1 90 ? -5.137 3.181 11.394 1.00 92.88 90 GLU A CA 1
ATOM 740 C C . GLU A 1 90 ? -6.658 3.303 11.547 1.00 92.88 90 GLU A C 1
ATOM 742 O O . GLU A 1 90 ? -7.200 3.086 12.627 1.00 92.88 90 GLU A O 1
ATOM 747 N N . LEU A 1 91 ? -7.385 3.544 10.450 1.00 93.56 91 LEU A N 1
ATOM 748 C CA . LEU A 1 91 ? -8.848 3.641 10.464 1.00 93.56 91 LEU A CA 1
ATOM 749 C C . LEU A 1 91 ? -9.521 2.356 10.968 1.00 93.56 91 LEU A C 1
ATOM 751 O O . LEU A 1 91 ? -10.497 2.426 11.718 1.00 93.56 91 LEU A O 1
ATOM 755 N N . LYS A 1 92 ? -9.011 1.179 10.584 1.00 90.38 92 LYS A N 1
ATOM 756 C CA . LYS A 1 92 ? -9.521 -0.106 11.090 1.00 90.38 92 LYS A CA 1
ATOM 757 C C . LYS A 1 92 ? -9.217 -0.309 12.577 1.00 90.38 92 LYS A C 1
ATOM 759 O O . LYS A 1 92 ? -10.091 -0.790 13.301 1.00 90.38 92 LYS A O 1
ATOM 764 N N . GLY A 1 93 ? -8.022 0.073 13.031 1.00 89.38 93 GLY A N 1
ATOM 765 C CA . GLY A 1 93 ? -7.660 0.074 14.452 1.00 89.38 93 GLY A CA 1
ATOM 766 C C . GLY A 1 93 ? -8.606 0.958 15.263 1.00 89.38 93 GLY A C 1
ATOM 767 O O . GLY A 1 93 ? -9.313 0.464 16.139 1.00 89.38 93 GLY A O 1
ATOM 768 N N . ASN A 1 94 ? -8.747 2.219 14.854 1.00 93.12 94 ASN A N 1
ATOM 769 C CA . ASN A 1 94 ? -9.645 3.188 15.481 1.00 93.12 94 ASN A CA 1
ATOM 770 C C . ASN A 1 94 ? -11.097 2.700 15.530 1.00 93.12 94 ASN A C 1
ATOM 772 O O . ASN A 1 94 ? -11.777 2.858 16.543 1.00 93.12 94 ASN A O 1
ATOM 776 N N . ARG A 1 95 ? -11.590 2.059 14.461 1.00 93.19 95 ARG A N 1
ATOM 777 C CA . ARG A 1 95 ? -12.941 1.482 14.457 1.00 93.19 95 ARG A CA 1
ATOM 778 C C . ARG A 1 95 ? -13.097 0.379 15.506 1.00 93.19 95 ARG A C 1
ATOM 780 O O . ARG A 1 95 ? -14.101 0.363 16.214 1.00 93.19 95 ARG A O 1
ATOM 787 N N . THR A 1 96 ? -12.103 -0.500 15.610 1.00 91.19 96 THR A N 1
ATOM 788 C CA . THR A 1 96 ? -12.083 -1.607 16.578 1.00 91.19 96 THR A CA 1
ATOM 789 C C . THR A 1 96 ? -12.054 -1.085 18.014 1.00 91.19 96 THR A C 1
ATOM 791 O O . THR A 1 96 ? -12.805 -1.567 18.865 1.00 91.19 96 THR A O 1
ATOM 794 N N . ASP A 1 97 ? -11.245 -0.060 18.277 1.00 93.31 97 ASP A N 1
ATOM 795 C CA . ASP A 1 97 ? -11.154 0.568 19.594 1.00 93.31 97 ASP A CA 1
ATOM 796 C C . ASP A 1 97 ? -12.468 1.240 19.993 1.00 93.31 97 ASP A C 1
ATOM 798 O O . ASP A 1 97 ? -12.940 1.050 21.116 1.00 93.31 97 ASP A O 1
ATOM 802 N N . LEU A 1 98 ? -13.120 1.951 19.067 1.00 96.44 98 LEU A N 1
ATOM 803 C CA . LEU A 1 98 ? -14.444 2.531 19.304 1.00 96.44 98 LEU A CA 1
ATOM 804 C C . LEU A 1 98 ? -15.485 1.464 19.662 1.00 96.44 98 LEU A C 1
ATOM 806 O O . LEU A 1 98 ? -16.262 1.654 20.599 1.00 96.44 98 LEU A O 1
ATOM 810 N N . ASP A 1 99 ? -15.499 0.334 18.955 1.00 95.62 99 ASP A N 1
ATOM 811 C CA . ASP A 1 99 ? -16.431 -0.760 19.242 1.00 95.62 99 ASP A CA 1
ATOM 812 C C . ASP A 1 99 ? -16.165 -1.378 20.627 1.00 95.62 99 ASP A C 1
ATOM 814 O O . ASP A 1 99 ? -17.104 -1.639 21.388 1.00 95.62 99 ASP A O 1
ATOM 818 N N . ARG A 1 100 ? -14.891 -1.533 21.011 1.00 96.12 100 ARG A N 1
ATOM 819 C CA . ARG A 1 100 ? -14.501 -2.007 22.347 1.00 96.12 100 ARG A CA 1
ATOM 820 C C . ARG A 1 100 ? -14.914 -1.030 23.447 1.00 96.12 100 ARG A C 1
ATOM 822 O O . ARG A 1 100 ? -15.474 -1.461 24.454 1.00 96.12 100 ARG A O 1
ATOM 829 N N . LEU A 1 101 ? -14.662 0.264 23.261 1.00 97.75 101 LEU A N 1
ATOM 830 C CA . LEU A 1 101 ? -15.021 1.305 24.226 1.00 97.75 101 LEU A CA 1
ATOM 831 C C . LEU A 1 101 ? -16.536 1.391 24.421 1.00 97.75 101 LEU A C 1
ATOM 833 O O . LEU A 1 101 ? -17.003 1.456 25.559 1.00 97.75 101 LEU A O 1
ATOM 837 N N . ASN A 1 102 ? -17.306 1.317 23.333 1.00 98.00 102 ASN A N 1
ATOM 838 C CA . ASN A 1 102 ? -18.765 1.277 23.400 1.00 98.00 102 ASN A CA 1
ATOM 839 C C . ASN A 1 102 ? -19.259 0.068 24.199 1.00 98.00 102 ASN A C 1
ATOM 841 O O . ASN A 1 102 ? -20.121 0.217 25.065 1.00 98.00 102 ASN A O 1
ATOM 845 N N . LYS A 1 103 ? -18.678 -1.115 23.972 1.00 97.88 103 LYS A N 1
ATOM 846 C CA . LYS A 1 103 ? -19.020 -2.313 24.745 1.00 97.88 103 LYS A CA 1
ATOM 847 C C . LYS A 1 103 ? -18.702 -2.142 26.233 1.00 97.88 103 LYS A C 1
ATOM 849 O O . LYS A 1 103 ? -19.570 -2.379 27.067 1.00 97.88 103 LYS A O 1
ATOM 854 N N . SER A 1 104 ? -17.503 -1.664 26.569 1.00 98.12 104 SER A N 1
ATOM 855 C CA . SER A 1 104 ? -17.120 -1.405 27.963 1.00 98.12 104 SER A CA 1
ATOM 856 C C . SER A 1 104 ? -18.032 -0.381 28.648 1.00 98.12 104 SER A C 1
ATOM 858 O O . SER A 1 104 ? -18.333 -0.522 29.834 1.00 98.12 104 SER A O 1
ATOM 860 N N . LEU A 1 105 ? -18.507 0.630 27.915 1.00 98.25 105 LEU A N 1
ATOM 861 C CA . LEU A 1 105 ? -19.468 1.600 28.433 1.00 98.25 105 LEU A CA 1
ATOM 862 C C . LEU A 1 105 ? -20.829 0.955 28.734 1.00 98.25 105 LEU A C 1
ATOM 864 O O . LEU A 1 105 ? -21.408 1.229 29.787 1.00 98.25 105 LEU A O 1
ATOM 868 N N . GLU A 1 106 ? -21.344 0.105 27.844 1.00 97.88 106 GLU A N 1
ATOM 869 C CA . GLU A 1 106 ? -22.604 -0.610 28.079 1.00 97.88 106 GLU A CA 1
ATOM 870 C C . GLU A 1 106 ? -22.500 -1.580 29.263 1.00 97.88 106 GLU A C 1
ATOM 872 O O . GLU A 1 106 ? -23.364 -1.562 30.143 1.00 97.88 106 GLU A O 1
ATOM 877 N N . ASP A 1 107 ? -21.401 -2.330 29.370 1.00 98.00 107 ASP A N 1
ATOM 878 C CA . ASP A 1 107 ? -21.136 -3.221 30.507 1.00 98.00 107 ASP A CA 1
ATOM 879 C C . ASP A 1 107 ? -21.093 -2.441 31.837 1.00 98.00 107 ASP A C 1
ATOM 881 O O . ASP A 1 107 ? -21.672 -2.862 32.846 1.00 98.00 107 ASP A O 1
ATOM 885 N N . CYS A 1 108 ? -20.478 -1.252 31.838 1.00 98.06 108 CYS A N 1
ATOM 886 C CA . CYS A 1 108 ? -20.445 -0.356 32.995 1.00 98.06 108 CYS A CA 1
ATOM 887 C C . CYS A 1 108 ? -21.848 0.149 33.381 1.00 98.06 108 CYS A C 1
ATOM 889 O O . CYS A 1 108 ? -22.229 0.119 34.559 1.00 98.06 108 CYS A O 1
ATOM 891 N N . LYS A 1 109 ? -22.660 0.568 32.399 1.00 97.88 109 LYS A N 1
ATOM 892 C CA . LYS A 1 109 ? -24.050 1.001 32.632 1.00 97.88 109 LYS A CA 1
ATOM 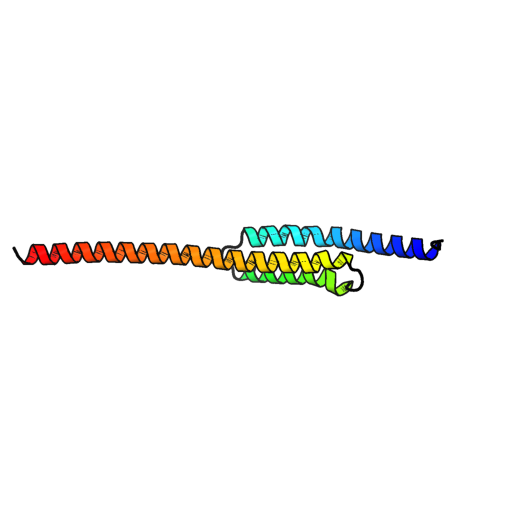893 C C . LYS A 1 109 ? -24.899 -0.131 33.210 1.00 97.88 109 LYS A C 1
ATOM 895 O O . LYS A 1 109 ? -25.657 0.107 34.151 1.00 97.88 109 LYS A O 1
ATOM 900 N N . LEU A 1 110 ? -24.778 -1.344 32.669 1.00 97.44 110 LEU A N 1
ATOM 901 C CA . LEU A 1 110 ? -25.487 -2.530 33.154 1.00 97.44 110 LEU A CA 1
ATOM 902 C C . LEU A 1 110 ? -25.091 -2.865 34.594 1.00 97.44 110 LEU A C 1
ATOM 904 O O . LEU A 1 110 ? -25.967 -2.971 35.453 1.00 97.44 110 LEU A O 1
ATOM 908 N N . SER A 1 111 ? -23.788 -2.924 34.874 1.00 97.12 111 SER A N 1
ATOM 909 C CA . SER A 1 111 ? -23.262 -3.197 36.219 1.00 97.12 111 SER A CA 1
ATOM 910 C C . SER A 1 111 ? -23.742 -2.155 37.234 1.00 97.12 111 SER A C 1
ATOM 912 O O . SER A 1 111 ? -24.181 -2.489 38.333 1.00 97.12 111 SER A O 1
ATOM 914 N N . THR A 1 112 ? -23.759 -0.877 36.841 1.00 96.69 112 THR A N 1
ATOM 915 C CA . THR A 1 112 ? -24.267 0.218 37.682 1.00 96.69 112 THR A CA 1
ATOM 916 C C . THR A 1 112 ? -25.760 0.065 37.983 1.00 96.69 112 THR A C 1
ATOM 918 O O . THR A 1 112 ? -26.193 0.293 39.115 1.00 96.69 112 THR A O 1
ATOM 921 N N . ARG A 1 113 ? -26.575 -0.319 36.988 1.00 95.38 113 ARG A N 1
ATOM 922 C CA . ARG A 1 113 ? -28.016 -0.564 37.181 1.00 95.38 113 ARG A CA 1
ATOM 923 C C . ARG A 1 113 ? -28.261 -1.730 38.136 1.00 95.38 113 ARG A C 1
ATOM 925 O O . ARG A 1 113 ? -29.084 -1.588 39.037 1.00 95.38 113 ARG A O 1
ATOM 932 N N . GLN A 1 114 ? -27.530 -2.831 37.970 1.00 95.75 114 GLN A N 1
ATOM 933 C CA . GLN A 1 114 ? -27.609 -3.998 38.854 1.00 95.75 114 GLN A CA 1
ATOM 934 C C . GLN A 1 114 ? -27.242 -3.628 40.295 1.00 95.75 114 GLN A C 1
ATOM 936 O O . GLN A 1 114 ? -28.004 -3.920 41.211 1.00 95.75 114 GLN A O 1
ATOM 941 N N . LEU A 1 115 ? -26.144 -2.892 40.498 1.00 96.12 115 LEU A N 1
ATOM 942 C CA . LEU A 1 115 ? -25.728 -2.447 41.831 1.00 96.12 115 LEU A CA 1
ATOM 943 C C . LEU A 1 115 ? -26.807 -1.599 42.523 1.00 96.12 115 LEU A C 1
ATOM 945 O O . LEU A 1 115 ? -27.108 -1.810 43.697 1.00 96.12 115 LEU A O 1
ATOM 949 N N . ARG A 1 116 ? -27.433 -0.665 41.793 1.00 94.06 116 ARG A N 1
ATOM 950 C CA . ARG A 1 116 ? -28.533 0.162 42.323 1.00 94.06 116 ARG A CA 1
ATOM 951 C C . ARG A 1 116 ? -29.758 -0.667 42.710 1.00 94.06 116 ARG A C 1
ATOM 953 O O . ARG A 1 116 ? -30.383 -0.362 43.721 1.00 94.06 116 ARG A O 1
ATOM 960 N N . GLN A 1 117 ? -30.098 -1.694 41.930 1.00 92.75 117 GLN A N 1
ATOM 961 C CA . GLN A 1 117 ? -31.200 -2.605 42.254 1.00 92.75 117 GLN A CA 1
ATOM 962 C C . GLN A 1 117 ? -30.908 -3.393 43.533 1.00 92.75 117 GLN A C 1
ATOM 964 O O . GLN A 1 117 ? -31.754 -3.422 44.424 1.00 92.75 117 GLN A O 1
ATOM 969 N N . THR A 1 118 ? -29.698 -3.943 43.666 1.00 93.38 118 THR A N 1
ATOM 970 C CA . THR A 1 118 ? -29.275 -4.672 44.870 1.00 93.38 118 THR A CA 1
ATOM 971 C C . THR A 1 118 ? -29.345 -3.787 46.114 1.00 93.38 118 THR A C 1
ATOM 973 O O . THR A 1 118 ? -29.983 -4.163 47.096 1.00 93.38 118 THR A O 1
ATOM 976 N N . LEU A 1 119 ? -28.784 -2.574 46.059 1.00 91.50 119 LEU A N 1
ATOM 977 C CA . LEU A 1 119 ? -28.829 -1.621 47.177 1.00 91.50 119 LEU A CA 1
ATOM 978 C C . LEU A 1 119 ? -30.264 -1.190 47.525 1.00 91.50 119 LEU A C 1
ATOM 980 O O . LEU A 1 119 ? -30.614 -1.082 48.696 1.00 91.50 119 LEU A O 1
ATOM 984 N N . GLY A 1 120 ? -31.117 -0.973 46.519 1.00 83.12 120 GLY A N 1
ATOM 985 C CA . GLY A 1 120 ? -32.527 -0.631 46.727 1.00 83.12 120 GLY A CA 1
ATOM 986 C C . GLY A 1 120 ? -33.356 -1.771 47.327 1.00 83.12 120 GLY A C 1
ATOM 987 O O . GLY A 1 120 ? -34.294 -1.507 48.074 1.00 83.12 120 GLY A O 1
ATOM 988 N N . SER A 1 121 ? -33.007 -3.027 47.029 1.00 73.06 121 SER A N 1
ATOM 989 C CA . SER A 1 121 ? -33.652 -4.213 47.607 1.00 73.06 121 SER A CA 1
ATOM 990 C C . SER A 1 121 ? -33.196 -4.538 49.030 1.00 73.06 121 SER A C 1
ATOM 992 O O . SER A 1 121 ? -33.971 -5.118 49.773 1.00 73.06 121 SER A O 1
ATOM 994 N N . GLN A 1 122 ? -31.978 -4.147 49.423 1.00 62.91 122 GLN A N 1
ATOM 995 C CA . GLN A 1 122 ? -31.454 -4.350 50.782 1.00 62.91 122 GLN A CA 1
ATOM 996 C C . GLN A 1 122 ? -32.003 -3.347 51.809 1.00 62.91 122 GLN A C 1
ATOM 998 O O . GLN A 1 122 ? -31.941 -3.606 53.005 1.00 62.91 122 GLN A O 1
ATOM 1003 N N . ASN A 1 123 ? -32.532 -2.209 51.350 1.00 58.50 123 ASN A N 1
ATOM 1004 C CA . ASN A 1 123 ? -33.140 -1.177 52.197 1.00 58.50 123 ASN A CA 1
ATOM 1005 C C . ASN A 1 123 ? -34.664 -1.355 52.392 1.00 58.50 123 ASN A C 1
ATOM 1007 O O . ASN A 1 123 ? -35.320 -0.438 52.888 1.00 58.50 123 ASN A O 1
ATOM 1011 N N . ARG A 1 124 ? -35.238 -2.492 51.977 1.00 50.34 124 ARG A N 1
ATOM 1012 C CA . ARG A 1 124 ? -36.619 -2.911 52.270 1.00 50.34 124 ARG A CA 1
ATOM 1013 C C . ARG A 1 124 ? -36.600 -4.181 53.101 1.00 50.34 124 ARG A C 1
ATOM 1015 O O . ARG A 1 124 ? -37.511 -4.305 53.945 1.00 50.34 124 ARG A O 1
#

Foldseek 3Di:
DQDPVNVVVVVVVVVVVVVLCVVLVVLLVVLLVLLVPDAPVPVPPVSVVVSVVSLVVLCVQCVVPVVDPVSVVSVVSSVVSVVSNVVVHVVNVVVVVVVVVVVVVVVVVVVVVVVVVVVVVVVD

Secondary structure (DSSP, 8-state):
---HHHHHHHHHHHHHHHHHHHHHHHHHHHHHHHHHH--TTS--HHHHHHHHHHHHHHHHHHHTTTTSGGGHHHHHHHHHHHHHHHHHHHHHHHHHHHHHHHHHHHHHHHHHHHHHHHHHHHT-

pLDDT: mean 91.63, std 9.15, range [50.34, 98.25]

Sequence (124 aa):
MVSKQDLADQLSRNADFEETIRDQRPTIDSTYKQIMRFDPGVQAVFLESDIKNSLGSIKAAYQRRASDQRYKTFLQASQLYNDLFYDRRELKGNRTDLDRLNKSLEDCKLSTRQLRQTLGSQNR

Radius of gyration: 27.09 Å; chains: 1; bounding box: 57×31×90 Å